Protein AF-A0AAP3A513-F1 (afdb_monomer_lite)

Sequence (82 aa):
PGTTITPLPNQEALDIIVSPQAIIPIGLDLTNAATGGTAALLNYSLMSSRAEFSNGSSDYSQAALEGGININDWMLRSHQFL

Secondary structure (DSSP, 8-state):
---EEEEEGGGTEEEEE--GGG-PPTT--GGG-----EEEEEEEEEEEEEEEETTEEEEEEEEEEEEEEEETTEEEEEEEE-

Structure (mmCIF, N/CA/C/O backbone):
data_AF-A0AAP3A513-F1
#
_entry.id   AF-A0AAP3A513-F1
#
loop_
_atom_site.group_PDB
_atom_site.id
_atom_site.type_symbol
_atom_site.label_atom_id
_atom_site.label_alt_id
_atom_site.label_comp_id
_atom_site.label_asym_id
_atom_site.label_entity_id
_atom_site.label_seq_id
_atom_site.pdbx_PDB_ins_code
_atom_site.Cartn_x
_atom_site.Cartn_y
_atom_site.Cartn_z
_atom_site.occupancy
_atom_site.B_iso_or_equiv
_atom_site.auth_seq_id
_atom_site.auth_comp_id
_atom_site.auth_asym_id
_atom_site.auth_atom_id
_atom_site.pdbx_PDB_model_num
ATOM 1 N N . PRO A 1 1 ? -20.524 12.046 38.033 1.00 61.69 1 PRO A N 1
ATOM 2 C CA . PRO A 1 1 ? -21.803 12.630 38.515 1.00 61.69 1 PRO A CA 1
ATOM 3 C C . PRO A 1 1 ? -22.257 13.751 37.565 1.00 61.69 1 PRO A C 1
ATOM 5 O O . PRO A 1 1 ? -21.453 14.634 37.295 1.00 61.69 1 PRO A O 1
ATOM 8 N N . GLY A 1 2 ? -23.477 13.682 37.013 1.00 80.06 2 GLY A 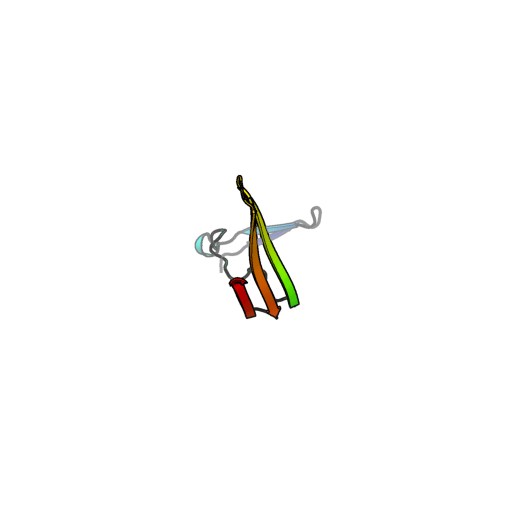N 1
ATOM 9 C CA . GLY A 1 2 ? -23.991 14.683 36.055 1.00 80.06 2 GLY A CA 1
ATOM 10 C C . GLY A 1 2 ? -24.524 14.139 34.723 1.00 80.06 2 GLY A C 1
ATOM 11 O O . GLY A 1 2 ? -24.804 14.932 33.832 1.00 80.06 2 GLY A O 1
ATOM 12 N N . THR A 1 3 ? -24.658 12.817 34.579 1.00 87.88 3 THR A N 1
ATOM 13 C CA . THR A 1 3 ? -25.297 12.194 33.411 1.00 87.88 3 THR A CA 1
ATOM 14 C C . THR A 1 3 ? -26.695 11.714 33.781 1.00 87.88 3 THR A C 1
ATOM 16 O O . THR A 1 3 ? -26.842 10.997 34.772 1.00 87.88 3 THR A O 1
ATOM 19 N N . THR A 1 4 ? -27.694 12.071 32.975 1.00 92.69 4 THR A N 1
ATOM 20 C CA . THR A 1 4 ? -29.073 11.567 33.089 1.00 92.69 4 THR A CA 1
ATOM 21 C C . THR A 1 4 ? -29.376 10.688 31.885 1.00 92.69 4 THR A C 1
ATOM 23 O O . THR A 1 4 ? -29.095 11.089 30.757 1.00 92.69 4 THR A O 1
ATOM 26 N N . ILE A 1 5 ? -29.939 9.502 32.125 1.00 93.31 5 ILE A N 1
ATOM 27 C CA . ILE A 1 5 ? -30.331 8.543 31.085 1.00 93.31 5 ILE A CA 1
ATOM 28 C C . ILE A 1 5 ? -31.831 8.284 31.221 1.00 93.31 5 ILE A C 1
ATOM 30 O O . ILE A 1 5 ? -32.276 7.813 32.269 1.00 93.31 5 ILE A O 1
ATOM 34 N N . THR A 1 6 ? -32.589 8.563 30.163 1.00 96.06 6 THR A N 1
ATOM 35 C CA . THR A 1 6 ? -34.040 8.355 30.106 1.00 96.06 6 THR A CA 1
ATOM 36 C C . THR A 1 6 ? -34.369 7.370 28.983 1.00 96.06 6 THR A C 1
ATOM 38 O O . THR A 1 6 ? -34.130 7.680 27.816 1.00 96.06 6 THR A O 1
ATOM 41 N N . PRO A 1 7 ? -34.909 6.177 29.288 1.00 93.00 7 PRO A N 1
ATOM 42 C CA . PRO A 1 7 ? -35.327 5.242 28.254 1.00 93.00 7 PRO A CA 1
ATOM 43 C C . PRO A 1 7 ? -36.642 5.675 27.598 1.00 93.00 7 PRO A C 1
ATOM 45 O O . PRO A 1 7 ? -37.575 6.087 28.289 1.00 93.00 7 PRO A O 1
ATOM 48 N N . LEU A 1 8 ? -36.738 5.504 26.276 1.00 95.94 8 LEU A N 1
ATOM 49 C CA . LEU A 1 8 ? -37.938 5.733 25.463 1.00 95.94 8 LEU A CA 1
ATOM 50 C C . LEU A 1 8 ? -38.341 4.418 24.756 1.00 95.94 8 LEU A C 1
ATOM 52 O O . LEU A 1 8 ? -38.105 4.255 23.557 1.00 95.94 8 LEU A O 1
ATOM 56 N N . PRO A 1 9 ? -38.922 3.432 25.475 1.00 91.81 9 PRO A N 1
ATOM 57 C CA . PRO A 1 9 ? -39.105 2.070 24.956 1.00 91.81 9 PRO A CA 1
ATOM 58 C C . PRO A 1 9 ? -40.048 1.977 23.755 1.00 91.81 9 PRO A C 1
ATOM 60 O O . PRO A 1 9 ? -39.901 1.098 22.916 1.00 91.81 9 PRO A O 1
ATOM 63 N N . ASN A 1 10 ? -41.003 2.900 23.651 1.00 94.38 10 ASN A N 1
ATOM 64 C CA . ASN A 1 10 ? -41.927 3.009 22.521 1.00 94.38 10 ASN A CA 1
ATOM 65 C C . ASN A 1 10 ? -41.264 3.513 21.225 1.00 94.38 10 ASN A C 1
ATOM 67 O O . ASN A 1 10 ? -41.926 3.550 20.192 1.00 94.38 10 ASN A O 1
ATOM 71 N N . GLN A 1 11 ? -39.997 3.926 21.291 1.00 94.50 11 GLN A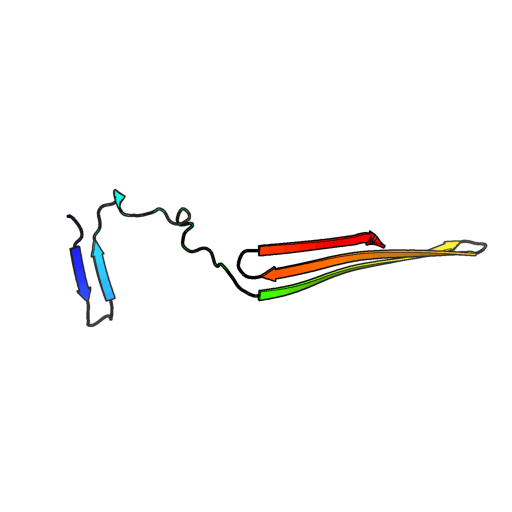 N 1
ATOM 72 C CA . GLN A 1 11 ? -39.205 4.431 20.168 1.00 94.50 11 GLN A CA 1
ATOM 73 C C . GLN A 1 11 ? -37.885 3.665 19.998 1.00 94.50 11 GLN A C 1
ATOM 75 O O . GLN A 1 11 ? -37.074 4.055 19.166 1.00 94.50 11 GLN A O 1
ATOM 80 N N . GLU A 1 12 ? -37.649 2.618 20.800 1.00 92.81 12 GLU A N 1
ATOM 81 C CA . GLU A 1 12 ? -36.367 1.893 20.856 1.00 92.81 12 GLU A CA 1
ATOM 82 C C . GLU A 1 12 ? -35.152 2.830 21.027 1.00 92.81 12 GLU A C 1
ATOM 84 O O . GLU A 1 12 ? -34.072 2.591 20.489 1.00 92.81 12 GLU A O 1
ATOM 89 N N . ALA A 1 13 ? -35.328 3.913 21.793 1.00 94.25 13 ALA A N 1
ATOM 90 C CA . ALA A 1 13 ? -34.343 4.983 21.930 1.00 94.25 13 A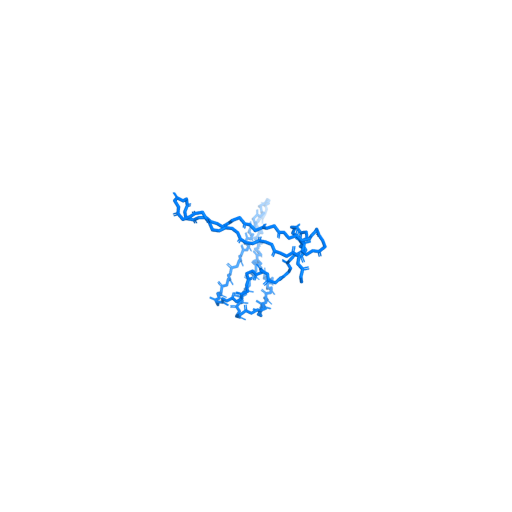LA A CA 1
ATOM 91 C C . ALA A 1 13 ? -33.978 5.276 23.395 1.00 94.25 13 ALA A C 1
ATOM 93 O O . ALA A 1 13 ? -34.701 4.922 24.333 1.00 94.25 13 ALA A O 1
ATOM 94 N N . LEU A 1 14 ? -32.840 5.950 23.584 1.00 93.88 14 LEU A N 1
ATOM 95 C CA . LEU A 1 14 ? -32.354 6.445 24.872 1.00 93.88 14 LEU A CA 1
ATOM 96 C C . LEU A 1 14 ? -32.003 7.930 24.745 1.00 93.88 14 LEU A C 1
ATOM 98 O O . LEU A 1 14 ? -31.178 8.293 23.909 1.00 93.88 14 LEU A O 1
ATOM 102 N N . ASP A 1 15 ? -32.553 8.755 25.632 1.00 94.19 15 ASP A N 1
ATOM 103 C CA . ASP A 1 15 ? -32.118 10.139 25.805 1.00 94.19 15 ASP A CA 1
ATOM 104 C C . ASP A 1 15 ? -31.005 10.192 26.852 1.00 94.19 15 ASP A C 1
ATOM 106 O O . ASP A 1 15 ? -31.180 9.755 27.994 1.00 94.19 15 ASP A O 1
ATOM 110 N N . ILE A 1 16 ? -29.849 10.736 26.468 1.00 91.88 16 ILE A N 1
ATOM 111 C CA . ILE A 1 16 ? -28.668 10.829 27.330 1.00 91.88 16 ILE A CA 1
ATOM 112 C C . ILE A 1 16 ? -28.219 12.289 27.396 1.00 91.88 16 ILE A C 1
ATOM 114 O O . ILE A 1 16 ? -27.787 12.866 26.401 1.00 91.88 16 ILE A O 1
ATOM 118 N N . ILE A 1 17 ? -28.287 12.881 28.588 1.00 91.88 17 ILE A N 1
ATOM 119 C CA . ILE A 1 17 ? -27.822 14.248 28.851 1.00 91.88 17 ILE A CA 1
ATOM 120 C C . ILE A 1 17 ? -26.494 14.161 29.596 1.00 91.88 17 ILE A C 1
ATOM 122 O O . ILE A 1 17 ? -26.429 13.557 30.666 1.00 91.88 17 ILE A O 1
ATOM 126 N N . VAL A 1 18 ? -25.447 14.773 29.039 1.00 90.69 18 VAL A N 1
ATOM 127 C CA . VAL A 1 18 ? -24.085 14.794 29.598 1.00 90.69 18 VAL A CA 1
ATOM 128 C C . VAL A 1 18 ? -23.562 16.220 29.746 1.00 90.69 18 VAL A C 1
ATOM 130 O O . VAL A 1 18 ? -24.038 17.148 29.093 1.00 90.69 18 VAL A O 1
ATOM 133 N N . SER A 1 19 ? -22.539 16.393 30.584 1.00 89.44 19 SER A N 1
ATOM 134 C CA . SER A 1 19 ? -21.799 17.656 30.674 1.00 89.44 19 SER A CA 1
ATOM 135 C C . SER A 1 19 ? -21.099 17.970 29.342 1.00 89.44 19 SER A C 1
ATOM 137 O O . SER A 1 19 ? -20.524 17.053 28.753 1.00 89.44 19 SER A O 1
ATOM 139 N N . PRO A 1 20 ? -21.035 19.237 28.890 1.00 83.81 20 PRO A N 1
ATOM 140 C CA . PRO A 1 20 ? -20.371 19.597 27.633 1.00 83.81 20 PRO A CA 1
ATOM 141 C C . PRO A 1 20 ? -18.903 19.153 27.546 1.00 83.81 20 PRO A C 1
ATOM 143 O O . PRO A 1 20 ? -18.425 18.807 26.474 1.00 83.81 20 PRO A O 1
ATOM 146 N N . GLN A 1 21 ? -18.192 19.105 28.678 1.00 82.31 21 GLN A N 1
ATOM 147 C CA . GLN A 1 21 ? -16.795 18.657 28.755 1.00 82.31 21 GLN A CA 1
ATOM 148 C C . GLN A 1 21 ? -16.622 17.152 28.490 1.00 82.31 21 GLN A C 1
ATOM 150 O O . GLN A 1 21 ? -15.499 16.705 28.284 1.00 82.31 21 GLN A O 1
ATOM 155 N N . ALA A 1 22 ? -17.705 16.368 28.522 1.00 81.62 22 ALA A N 1
ATOM 156 C CA . ALA A 1 22 ? -17.690 14.938 28.220 1.00 81.62 22 ALA A CA 1
ATOM 157 C C . ALA A 1 22 ? -17.907 14.638 26.724 1.00 81.62 22 ALA A C 1
ATOM 159 O O . ALA A 1 22 ? -17.798 13.485 26.315 1.00 81.62 22 ALA A O 1
ATOM 160 N N . ILE A 1 23 ? -18.223 15.653 25.910 1.00 82.75 23 ILE A N 1
ATOM 161 C CA . ILE A 1 23 ? -18.400 15.505 24.464 1.00 82.75 23 ILE A CA 1
ATOM 162 C C . ILE A 1 23 ? -17.029 15.632 23.797 1.00 82.75 23 ILE A C 1
ATOM 164 O O . ILE A 1 23 ? -16.415 16.699 23.816 1.00 82.75 23 ILE A O 1
ATOM 168 N N . ILE A 1 24 ? -16.556 14.549 23.180 1.00 78.81 24 ILE A N 1
ATOM 169 C CA . ILE A 1 24 ? -15.391 14.600 22.292 1.00 78.81 24 ILE A CA 1
ATOM 170 C C . ILE A 1 24 ? -15.856 15.219 20.966 1.00 78.81 24 ILE A C 1
ATOM 172 O O . ILE A 1 24 ? -16.842 14.743 20.396 1.00 78.81 24 ILE A O 1
ATOM 176 N N . PRO A 1 25 ? -15.198 16.275 20.455 1.00 75.50 25 PRO A N 1
ATOM 177 C CA . PRO A 1 25 ? -15.583 16.867 19.183 1.00 75.50 25 PRO A CA 1
ATOM 178 C C . PRO A 1 25 ? -15.477 15.850 18.044 1.00 75.50 25 PRO A C 1
ATOM 180 O O . PRO A 1 25 ? -14.510 15.090 17.945 1.00 75.50 25 PRO A O 1
ATOM 183 N N . ILE A 1 26 ? -16.469 15.867 17.158 1.00 67.88 26 ILE A N 1
ATOM 184 C CA . ILE A 1 26 ? -16.521 15.008 15.974 1.00 67.88 26 ILE A CA 1
ATOM 185 C C . ILE A 1 26 ? -15.261 15.272 15.131 1.00 67.88 26 ILE A C 1
ATOM 187 O O . ILE A 1 26 ? -14.988 16.415 14.769 1.00 67.88 26 ILE A O 1
ATOM 191 N N . GLY A 1 27 ? -14.480 14.223 14.855 1.00 65.00 27 GLY A N 1
ATOM 192 C CA . GLY A 1 27 ? -13.211 14.301 14.113 1.00 65.00 27 GLY A CA 1
ATOM 193 C C . GLY A 1 27 ? -11.933 14.288 14.966 1.00 65.00 27 GLY A C 1
ATOM 194 O O . GLY A 1 27 ? -10.850 14.166 14.404 1.00 65.00 27 GLY A O 1
ATOM 195 N N . LEU A 1 28 ? -12.037 14.365 16.298 1.00 65.75 28 LEU A N 1
ATOM 196 C CA . LEU A 1 28 ? -10.910 14.153 17.227 1.00 65.75 28 LEU A CA 1
ATOM 197 C C . LEU A 1 28 ? -10.849 12.725 17.787 1.00 65.75 28 LEU A C 1
ATOM 199 O O . LEU A 1 28 ? -9.894 12.372 18.479 1.00 65.75 28 LEU A O 1
ATOM 203 N N . ASP A 1 29 ? -11.855 11.906 17.488 1.00 67.75 29 ASP A N 1
ATOM 204 C CA . ASP A 1 29 ? -11.887 10.513 17.905 1.00 67.75 29 ASP A CA 1
ATOM 205 C C . ASP A 1 29 ? -11.074 9.633 16.945 1.00 67.75 29 ASP A C 1
ATOM 207 O O . ASP A 1 29 ? -11.564 9.157 15.922 1.00 67.75 29 ASP A O 1
ATOM 211 N N . LEU A 1 30 ? -9.806 9.425 17.296 1.00 65.62 30 LEU A N 1
ATOM 212 C CA . LEU A 1 30 ? -8.895 8.533 16.579 1.00 65.62 30 LEU A CA 1
ATOM 213 C C . LEU A 1 30 ? -9.080 7.054 16.961 1.00 65.62 30 LEU A C 1
ATOM 215 O O . LEU A 1 30 ? -8.421 6.199 16.372 1.00 65.62 30 LEU A O 1
ATOM 219 N N . THR A 1 31 ? -9.946 6.726 17.931 1.00 68.06 31 THR A N 1
ATOM 220 C CA . THR A 1 31 ? -10.138 5.330 18.368 1.00 68.06 31 THR A CA 1
ATOM 221 C C . THR A 1 31 ? -10.962 4.494 17.394 1.00 68.06 31 THR A C 1
ATOM 223 O O . THR A 1 31 ? -10.859 3.272 17.414 1.00 68.06 31 THR A O 1
ATOM 226 N N . ASN A 1 32 ? -11.711 5.138 16.496 1.00 69.12 32 ASN A N 1
ATOM 227 C CA . ASN A 1 32 ? -12.598 4.487 15.530 1.00 69.12 32 ASN A CA 1
ATOM 228 C C . ASN A 1 32 ? -12.028 4.427 14.101 1.00 69.12 32 ASN A C 1
ATOM 230 O O . ASN A 1 32 ? -12.780 4.363 13.126 1.00 69.12 32 ASN A O 1
ATOM 234 N N . ALA A 1 33 ? -10.702 4.455 13.945 1.00 73.62 33 ALA A N 1
ATOM 235 C CA . ALA A 1 33 ? -10.098 4.169 12.649 1.00 73.62 33 ALA A CA 1
ATOM 236 C C . ALA A 1 33 ? -10.383 2.710 12.255 1.00 73.62 33 ALA A C 1
ATOM 238 O O . ALA A 1 33 ? -10.230 1.801 13.069 1.00 73.62 33 ALA A O 1
ATOM 239 N N . ALA A 1 34 ? -10.781 2.478 11.003 1.00 78.69 34 ALA A N 1
ATOM 240 C CA . ALA A 1 34 ? -10.853 1.124 10.471 1.00 78.69 34 ALA A CA 1
ATOM 241 C C . ALA A 1 34 ? -9.429 0.547 10.417 1.00 78.69 34 ALA A C 1
ATOM 243 O O . ALA A 1 34 ? -8.592 1.030 9.654 1.00 78.69 34 ALA A O 1
ATOM 244 N N . THR A 1 35 ? -9.157 -0.447 11.257 1.00 82.00 35 THR A N 1
ATOM 245 C CA . THR A 1 35 ? -7.864 -1.129 11.366 1.00 82.00 35 THR A CA 1
ATOM 246 C C . THR A 1 35 ? -7.968 -2.563 10.869 1.00 82.00 35 THR A C 1
ATOM 248 O O . THR A 1 35 ? -9.050 -3.157 10.807 1.00 82.00 35 THR A O 1
ATOM 251 N N . GLY A 1 36 ? -6.823 -3.140 10.525 1.00 79.75 36 GLY A N 1
ATOM 252 C CA . GLY A 1 36 ? -6.743 -4.542 10.154 1.00 79.75 36 GLY A CA 1
ATOM 253 C C . GLY A 1 36 ? -7.118 -4.893 8.707 1.00 79.75 36 GLY A C 1
ATOM 254 O O . GLY A 1 36 ? -7.303 -4.047 7.834 1.00 79.75 36 GLY A O 1
ATOM 255 N N . GLY A 1 37 ? -7.224 -6.202 8.461 1.00 89.06 37 GLY A N 1
ATOM 256 C CA . GLY A 1 37 ? -7.485 -6.788 7.145 1.00 89.06 37 GLY A CA 1
ATOM 257 C C . GLY A 1 37 ? -6.230 -7.358 6.480 1.00 89.06 37 GLY A C 1
ATOM 258 O O . GLY A 1 37 ? -5.101 -6.998 6.810 1.00 89.06 37 GLY A O 1
ATOM 259 N N . THR A 1 38 ? -6.435 -8.278 5.536 1.00 95.88 38 THR A N 1
ATOM 260 C CA . THR A 1 38 ? -5.354 -8.873 4.743 1.00 95.88 38 THR A CA 1
ATOM 261 C C . THR A 1 38 ? -5.713 -8.792 3.271 1.00 95.88 38 THR A C 1
ATOM 263 O O . THR A 1 38 ? -6.729 -9.341 2.849 1.00 95.88 38 THR A O 1
ATOM 266 N N . ALA A 1 39 ? -4.885 -8.107 2.487 1.00 96.69 39 ALA A N 1
ATOM 267 C CA . ALA A 1 39 ? -5.102 -7.933 1.056 1.00 96.69 39 ALA A CA 1
ATOM 268 C C . ALA A 1 39 ? -3.775 -7.779 0.311 1.00 96.69 39 ALA A C 1
ATOM 270 O O . ALA A 1 39 ? -2.810 -7.236 0.846 1.00 96.69 39 ALA A O 1
ATOM 271 N N . ALA A 1 40 ? -3.754 -8.206 -0.947 1.00 97.56 40 ALA A N 1
ATOM 272 C CA . ALA A 1 40 ? -2.677 -7.916 -1.886 1.00 97.56 40 ALA A CA 1
ATOM 273 C C . ALA A 1 40 ? -3.167 -6.922 -2.946 1.00 97.56 40 ALA A C 1
ATOM 275 O O . ALA A 1 40 ? -4.354 -6.898 -3.275 1.00 97.56 40 ALA A O 1
ATOM 276 N N . LEU A 1 41 ? -2.254 -6.114 -3.480 1.00 96.56 41 LEU A N 1
ATOM 277 C CA . LEU A 1 41 ? -2.516 -5.164 -4.558 1.00 96.56 41 LEU A CA 1
ATOM 278 C C . LEU A 1 41 ? -1.388 -5.173 -5.589 1.00 96.56 41 LEU A C 1
ATOM 280 O O . LEU A 1 41 ? -0.218 -5.372 -5.257 1.00 96.56 41 LEU A O 1
ATOM 284 N N . LEU A 1 42 ? -1.767 -4.928 -6.839 1.00 97.56 42 LEU A N 1
ATOM 285 C CA . LEU A 1 42 ? -0.861 -4.743 -7.961 1.00 97.56 42 LEU A CA 1
ATOM 286 C C . LEU A 1 42 ? -1.420 -3.631 -8.851 1.00 97.56 42 LEU A C 1
ATOM 288 O O . LEU A 1 42 ? -2.507 -3.774 -9.407 1.00 97.56 42 LEU A O 1
ATOM 292 N N . ASN A 1 43 ? -0.660 -2.553 -8.997 1.00 98.25 43 ASN A N 1
ATOM 293 C CA . ASN A 1 43 ? -0.921 -1.465 -9.929 1.00 98.25 43 ASN A CA 1
ATOM 294 C C . ASN A 1 43 ? 0.166 -1.457 -11.008 1.00 98.25 43 ASN A C 1
ATOM 296 O O . ASN A 1 43 ? 1.324 -1.783 -10.742 1.00 98.25 43 ASN A O 1
ATOM 300 N N . TYR A 1 44 ? -0.201 -1.084 -12.230 1.00 97.56 44 TYR A N 1
ATOM 301 C CA . TYR A 1 44 ? 0.718 -1.071 -13.362 1.00 97.56 44 TYR A CA 1
ATOM 302 C C . TYR A 1 44 ? 0.460 0.128 -14.274 1.00 97.56 44 TYR A C 1
ATOM 304 O O . TYR A 1 44 ? -0.676 0.566 -14.446 1.00 97.56 44 TYR A O 1
ATOM 312 N N . SER A 1 45 ? 1.526 0.631 -14.887 1.00 98.12 45 SER A N 1
ATOM 313 C CA . SER A 1 45 ? 1.483 1.611 -15.968 1.00 98.12 45 SER A CA 1
ATOM 314 C C . SER A 1 45 ? 2.455 1.171 -17.054 1.00 98.12 45 SER A C 1
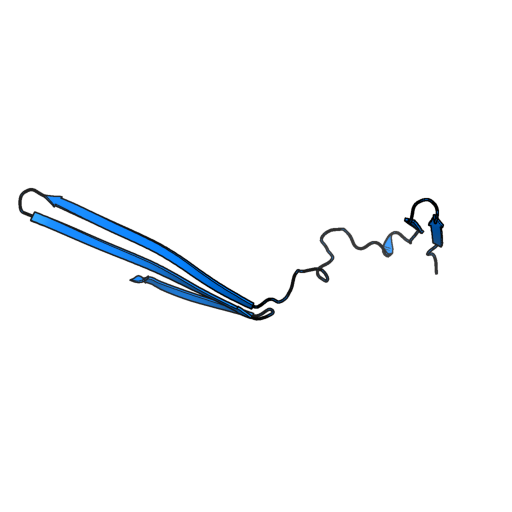ATOM 316 O O . SER A 1 45 ? 3.622 0.915 -16.769 1.00 98.12 45 SER A O 1
ATOM 318 N N . LEU A 1 46 ? 1.970 1.040 -18.287 1.00 97.62 46 LEU A N 1
ATOM 319 C CA . LEU A 1 46 ? 2.761 0.606 -19.437 1.00 97.62 46 LEU A CA 1
ATOM 320 C C . LEU A 1 46 ? 2.723 1.700 -20.497 1.00 97.62 46 LEU A C 1
ATOM 322 O O . LEU A 1 46 ? 1.651 2.204 -20.832 1.00 97.62 46 LEU A O 1
ATOM 326 N N . MET A 1 47 ? 3.884 2.040 -21.047 1.00 97.56 47 MET A N 1
ATOM 327 C CA . MET A 1 47 ? 4.000 2.990 -22.146 1.00 97.56 47 MET A CA 1
ATOM 328 C C . MET A 1 47 ? 4.831 2.371 -23.258 1.00 97.56 47 MET A C 1
ATOM 330 O O . MET A 1 47 ? 5.897 1.819 -23.008 1.00 97.56 47 MET A O 1
ATOM 334 N N . SER A 1 48 ? 4.362 2.504 -24.492 1.00 97.06 48 SER A N 1
ATOM 335 C CA . SER A 1 48 ? 5.124 2.144 -25.680 1.00 97.06 48 SER A CA 1
ATOM 336 C C . SER A 1 48 ? 5.012 3.269 -26.698 1.00 97.06 48 SER A C 1
ATOM 338 O O . SER A 1 48 ? 3.953 3.886 -26.830 1.00 97.06 48 SER A O 1
ATOM 340 N N . SER A 1 49 ? 6.103 3.565 -27.392 1.00 97.00 49 SER A N 1
ATOM 341 C CA . SER A 1 49 ? 6.134 4.545 -28.466 1.00 97.00 49 SER A CA 1
ATOM 342 C C . SER A 1 49 ? 6.954 4.030 -29.639 1.00 97.00 49 SER A C 1
ATOM 344 O O . SER A 1 49 ? 7.990 3.388 -29.474 1.00 97.00 49 SER A O 1
ATOM 346 N N . ARG A 1 50 ? 6.474 4.344 -30.842 1.00 96.94 50 ARG A N 1
ATOM 347 C CA . ARG A 1 50 ? 7.170 4.100 -32.099 1.00 96.94 50 ARG A CA 1
ATOM 348 C C . ARG A 1 50 ? 7.412 5.430 -32.791 1.00 96.94 50 ARG A C 1
ATOM 350 O O . ARG A 1 50 ? 6.486 6.221 -32.956 1.00 96.94 50 ARG A O 1
ATOM 357 N N . ALA A 1 51 ? 8.649 5.656 -33.205 1.00 96.31 51 ALA A N 1
ATOM 358 C CA . ALA A 1 51 ? 9.033 6.777 -34.045 1.00 96.31 51 ALA A CA 1
ATOM 359 C C . ALA A 1 51 ? 9.424 6.256 -35.428 1.00 96.31 51 ALA A C 1
ATOM 361 O O . ALA A 1 51 ? 10.281 5.382 -35.537 1.00 96.31 51 ALA A O 1
ATOM 362 N N . GLU A 1 52 ? 8.822 6.808 -36.477 1.00 97.44 52 GLU A N 1
ATOM 363 C CA . GLU A 1 52 ? 9.151 6.499 -37.871 1.00 97.44 52 GLU A CA 1
ATOM 364 C C . GLU A 1 52 ? 9.844 7.698 -38.521 1.00 97.44 52 GLU A C 1
ATOM 366 O O . GLU A 1 52 ? 9.478 8.851 -38.290 1.00 97.44 52 GLU A O 1
ATOM 371 N N . PHE A 1 53 ? 10.866 7.431 -39.327 1.00 95.44 53 PHE A N 1
ATOM 372 C CA . PHE A 1 53 ? 11.631 8.438 -40.055 1.00 95.44 53 PHE A CA 1
ATOM 373 C C . PHE A 1 53 ? 12.071 7.877 -41.407 1.00 95.44 53 PHE A C 1
ATOM 375 O O . PHE A 1 53 ? 11.992 6.678 -41.663 1.00 95.44 53 PHE A O 1
ATOM 382 N N . SER A 1 54 ? 12.531 8.753 -42.301 1.00 94.62 54 SER A N 1
ATOM 383 C CA . SER A 1 54 ? 12.752 8.440 -43.722 1.00 94.62 54 SER A CA 1
ATOM 384 C C . SER A 1 54 ? 13.584 7.182 -44.002 1.00 94.62 54 SER A C 1
ATOM 386 O O . SER A 1 54 ? 13.401 6.572 -45.049 1.00 94.62 54 SER A O 1
ATOM 388 N N . ASN A 1 55 ? 14.473 6.790 -43.084 1.00 93.56 55 ASN A N 1
ATOM 389 C CA . ASN A 1 55 ? 15.386 5.659 -43.247 1.00 93.56 55 ASN A CA 1
ATOM 390 C C . ASN A 1 55 ? 15.264 4.580 -42.151 1.00 93.56 55 ASN A C 1
ATOM 392 O O . ASN A 1 55 ? 16.180 3.772 -41.999 1.00 93.56 55 ASN A O 1
ATOM 396 N N . GLY A 1 56 ? 14.179 4.561 -41.368 1.00 94.50 56 GLY A N 1
ATOM 397 C CA . GLY A 1 56 ? 13.978 3.528 -40.349 1.00 94.50 56 GLY A CA 1
ATOM 398 C C . GLY A 1 56 ? 12.915 3.849 -39.301 1.00 94.50 56 GLY A C 1
ATOM 399 O O . GLY A 1 56 ? 12.156 4.809 -39.415 1.00 94.50 56 GLY A O 1
ATOM 400 N N . SER A 1 57 ? 12.881 3.023 -38.258 1.00 96.06 57 SER A N 1
ATOM 401 C CA . SER A 1 57 ? 12.000 3.197 -37.106 1.00 96.06 57 SER A CA 1
ATOM 402 C C . SER A 1 57 ? 12.745 2.947 -35.798 1.00 96.06 57 SER A C 1
ATOM 404 O O . SER A 1 57 ? 13.741 2.225 -35.767 1.00 96.06 57 SER A O 1
ATOM 406 N N . SER A 1 58 ? 12.237 3.520 -34.712 1.00 96.38 58 SER A N 1
ATOM 407 C CA . SER A 1 58 ? 12.685 3.268 -33.344 1.00 96.38 58 SER A CA 1
ATOM 408 C C . SER A 1 58 ? 11.486 2.913 -32.475 1.00 96.38 58 SER A C 1
ATOM 410 O O . SER A 1 58 ? 10.459 3.587 -32.548 1.00 96.38 58 SER A O 1
ATOM 412 N N . ASP A 1 59 ? 11.632 1.878 -31.654 1.00 97.19 59 ASP A N 1
ATOM 413 C CA . ASP A 1 59 ? 10.629 1.442 -30.689 1.00 97.19 59 ASP A CA 1
ATOM 414 C C . ASP A 1 59 ? 11.165 1.646 -29.274 1.00 97.19 59 ASP A C 1
ATOM 416 O O . ASP A 1 59 ? 12.312 1.318 -28.966 1.00 97.19 59 ASP A O 1
ATOM 420 N N . TYR A 1 60 ? 10.317 2.169 -28.399 1.00 96.44 60 TYR A N 1
ATOM 421 C CA . TYR A 1 60 ? 10.629 2.389 -26.999 1.00 96.44 60 TYR A CA 1
ATOM 422 C C . TYR A 1 60 ? 9.477 1.903 -26.137 1.00 96.44 60 TYR A C 1
ATOM 424 O O . TYR A 1 60 ? 8.312 2.081 -26.481 1.00 96.44 60 TYR A O 1
ATOM 432 N N . SER A 1 61 ? 9.789 1.251 -25.023 1.00 97.94 61 SER A N 1
ATOM 433 C CA . SER A 1 61 ? 8.785 0.782 -24.074 1.00 97.94 61 SER A CA 1
ATOM 434 C C . SER A 1 61 ? 9.288 0.968 -22.655 1.00 97.94 61 SER A C 1
ATOM 436 O O . SER A 1 61 ? 10.484 0.860 -22.406 1.00 97.94 61 SER A O 1
ATOM 438 N N . GLN A 1 62 ? 8.359 1.261 -21.754 1.00 97.88 62 GLN A N 1
ATOM 439 C CA . GLN A 1 62 ? 8.587 1.373 -20.322 1.00 97.88 62 GLN A CA 1
ATOM 440 C C . GLN A 1 62 ? 7.434 0.732 -19.560 1.00 97.88 62 GLN A C 1
ATOM 442 O O . GLN A 1 62 ? 6.280 0.766 -20.003 1.00 97.88 62 GLN A O 1
ATOM 447 N N . ALA A 1 63 ? 7.741 0.213 -18.380 1.00 97.81 63 ALA A N 1
ATOM 448 C CA . ALA A 1 63 ? 6.760 -0.275 -17.432 1.00 97.81 63 ALA A CA 1
ATOM 449 C C . ALA A 1 63 ? 7.065 0.236 -16.021 1.00 97.81 63 ALA A C 1
ATOM 451 O O . ALA A 1 63 ? 8.192 0.171 -15.542 1.00 97.81 63 ALA A O 1
ATOM 452 N N . ALA A 1 64 ? 6.031 0.698 -15.328 1.00 98.19 64 ALA A N 1
ATOM 453 C CA . ALA A 1 64 ? 6.062 0.955 -13.898 1.00 98.19 64 ALA A CA 1
ATOM 454 C C . ALA A 1 64 ? 5.119 -0.030 -13.208 1.00 98.19 64 ALA A C 1
ATOM 456 O O . ALA A 1 64 ? 3.937 -0.110 -13.549 1.00 98.19 64 ALA A O 1
ATOM 457 N N . LEU A 1 65 ? 5.643 -0.781 -12.245 1.00 98.00 65 LEU A N 1
ATOM 458 C CA . LEU A 1 65 ? 4.897 -1.762 -11.467 1.00 98.00 65 LEU A CA 1
ATOM 459 C C . LEU A 1 65 ? 4.941 -1.372 -9.995 1.00 98.00 65 LEU A C 1
ATOM 461 O O . LEU A 1 65 ? 6.014 -1.142 -9.435 1.00 98.00 65 LEU A O 1
ATOM 465 N N . GLU A 1 66 ? 3.777 -1.344 -9.360 1.00 98.12 66 GLU A N 1
ATOM 466 C CA . GLU A 1 66 ? 3.645 -1.170 -7.921 1.00 98.12 66 GLU A CA 1
ATOM 467 C C . GLU A 1 66 ? 2.928 -2.380 -7.330 1.00 98.12 66 GLU A C 1
ATOM 469 O O . GLU A 1 66 ? 1.761 -2.641 -7.611 1.00 98.12 66 GLU A O 1
ATOM 474 N N . GLY A 1 67 ? 3.646 -3.127 -6.503 1.00 97.94 67 GLY A N 1
ATOM 475 C CA . GLY A 1 67 ? 3.109 -4.244 -5.738 1.00 97.94 67 GLY A CA 1
ATOM 476 C C . GLY A 1 67 ? 2.932 -3.862 -4.277 1.00 97.94 67 GLY A C 1
ATOM 477 O O . GLY A 1 67 ? 3.686 -3.048 -3.736 1.00 97.94 67 GLY A O 1
ATOM 478 N N . GLY A 1 68 ? 1.969 -4.483 -3.606 1.00 97.75 68 GLY A N 1
ATOM 479 C CA . GLY A 1 68 ? 1.810 -4.294 -2.176 1.00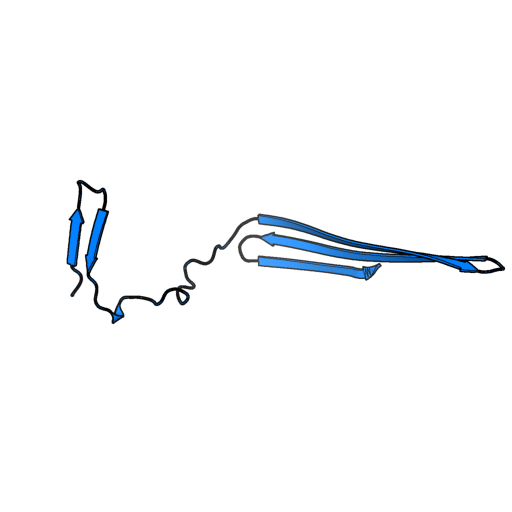 97.75 68 GLY A CA 1
ATOM 480 C C . GLY A 1 68 ? 1.022 -5.389 -1.483 1.00 97.75 68 GLY A C 1
ATOM 481 O O . GLY A 1 68 ? 0.222 -6.106 -2.083 1.00 97.75 68 GLY A O 1
ATOM 482 N N . ILE A 1 69 ? 1.245 -5.474 -0.178 1.00 97.81 69 ILE A N 1
ATOM 483 C CA . ILE A 1 69 ? 0.448 -6.274 0.746 1.00 97.81 69 ILE A CA 1
ATOM 484 C C . ILE A 1 69 ? 0.053 -5.408 1.940 1.00 97.81 69 ILE A C 1
ATOM 486 O O . ILE A 1 69 ? 0.808 -4.530 2.370 1.00 97.81 69 ILE A O 1
ATOM 490 N N . ASN A 1 70 ? -1.146 -5.645 2.452 1.00 96.00 70 ASN A N 1
ATOM 491 C CA . ASN A 1 70 ? -1.636 -5.129 3.722 1.00 96.00 70 ASN A CA 1
ATOM 492 C C . ASN A 1 70 ? -1.890 -6.344 4.616 1.00 96.00 70 ASN A C 1
ATOM 494 O O . ASN A 1 70 ? -2.557 -7.279 4.169 1.00 96.00 70 ASN A O 1
ATOM 498 N N . ILE A 1 71 ? -1.322 -6.359 5.821 1.00 95.94 71 ILE A N 1
ATOM 499 C CA . ILE A 1 71 ? -1.523 -7.419 6.816 1.00 95.94 71 ILE A CA 1
ATOM 500 C C . ILE A 1 71 ? -1.732 -6.751 8.168 1.00 95.94 71 ILE A C 1
ATOM 502 O O . ILE A 1 71 ? -0.798 -6.186 8.739 1.00 95.94 71 ILE A O 1
ATOM 506 N N . ASN A 1 72 ? -2.945 -6.861 8.698 1.00 93.06 72 ASN A N 1
ATOM 507 C CA . ASN A 1 72 ? -3.378 -6.101 9.862 1.00 93.06 72 ASN A CA 1
ATOM 508 C C . ASN A 1 72 ? -3.121 -4.598 9.629 1.00 93.06 72 ASN A C 1
ATOM 510 O O . ASN A 1 72 ? -3.584 -4.047 8.635 1.00 93.06 72 ASN A O 1
ATOM 514 N N . ASP A 1 73 ? -2.330 -3.966 10.493 1.00 91.25 73 ASP A N 1
ATOM 515 C CA . ASP A 1 73 ? -1.972 -2.546 10.389 1.00 91.25 73 ASP A CA 1
ATOM 516 C C . ASP A 1 73 ? -0.646 -2.309 9.646 1.00 91.25 73 ASP A C 1
ATOM 518 O O . ASP A 1 73 ? -0.176 -1.177 9.536 1.00 91.25 73 ASP A O 1
ATOM 522 N N . TRP A 1 74 ? -0.020 -3.373 9.129 1.00 93.88 74 TRP A N 1
ATOM 523 C CA . TRP A 1 74 ? 1.226 -3.284 8.376 1.00 93.88 74 TRP A CA 1
ATOM 524 C C . TRP A 1 74 ? 0.976 -3.156 6.882 1.00 93.88 74 TRP A C 1
ATOM 526 O O . TRP A 1 74 ? 0.178 -3.882 6.284 1.00 93.88 74 TRP A O 1
ATOM 536 N N . MET A 1 75 ? 1.753 -2.268 6.267 1.00 95.31 75 MET A N 1
ATOM 537 C CA . MET A 1 75 ? 1.709 -1.972 4.848 1.00 95.31 75 MET A CA 1
ATOM 538 C C . MET A 1 75 ? 3.101 -2.136 4.240 1.00 95.31 75 MET A C 1
ATOM 540 O O . MET A 1 75 ? 4.032 -1.434 4.629 1.00 95.31 75 MET A O 1
ATOM 544 N N . LEU A 1 76 ? 3.237 -3.027 3.257 1.00 96.94 76 LEU A N 1
ATOM 545 C CA . LEU A 1 76 ? 4.459 -3.151 2.461 1.00 96.94 76 LEU A CA 1
ATOM 546 C C . LEU A 1 76 ? 4.176 -2.762 1.011 1.00 96.94 76 LEU A C 1
ATOM 548 O O . LEU A 1 76 ? 3.159 -3.168 0.440 1.00 96.94 76 LEU A O 1
ATOM 552 N N . ARG A 1 77 ? 5.075 -1.970 0.423 1.00 97.69 77 ARG A N 1
ATOM 553 C CA . ARG A 1 77 ? 4.996 -1.480 -0.957 1.00 97.69 77 ARG A CA 1
ATOM 554 C C . ARG A 1 77 ? 6.322 -1.697 -1.671 1.00 97.69 77 ARG A C 1
ATOM 556 O O . ARG A 1 77 ? 7.383 -1.551 -1.070 1.00 97.69 77 ARG A O 1
ATOM 563 N N . SER A 1 78 ? 6.249 -2.038 -2.949 1.00 97.56 78 SER A N 1
ATOM 564 C CA . SER A 1 78 ? 7.406 -2.193 -3.827 1.00 97.56 78 SER A CA 1
ATOM 565 C C . SER A 1 78 ? 7.146 -1.490 -5.150 1.00 97.56 78 SER A C 1
ATOM 567 O O . SER A 1 78 ? 6.098 -1.720 -5.749 1.00 97.56 78 SER A O 1
ATOM 569 N N . HIS A 1 79 ? 8.121 -0.719 -5.629 1.00 97.62 79 HIS A N 1
ATOM 570 C CA . HIS A 1 79 ? 8.062 -0.032 -6.918 1.00 97.62 79 HIS A CA 1
ATOM 571 C C . HIS A 1 79 ? 9.185 -0.543 -7.818 1.00 97.62 79 HIS A C 1
ATOM 573 O O . HIS A 1 79 ? 10.330 -0.636 -7.376 1.00 97.62 79 HIS A O 1
ATOM 579 N N . GLN A 1 80 ? 8.851 -0.888 -9.057 1.00 97.44 80 GLN A N 1
ATOM 580 C CA . GLN A 1 80 ? 9.796 -1.342 -10.075 1.00 97.44 80 GLN A CA 1
ATOM 581 C C . GLN A 1 80 ? 9.577 -0.536 -11.354 1.00 97.44 80 GLN A C 1
ATOM 583 O O . GLN A 1 80 ? 8.435 -0.362 -11.783 1.00 97.44 80 GLN A O 1
ATOM 588 N N . PHE A 1 81 ? 10.668 -0.071 -11.957 1.00 96.94 81 PHE A N 1
ATOM 589 C CA . PHE A 1 81 ? 10.670 0.644 -13.231 1.00 96.94 81 PHE A CA 1
ATOM 590 C C . PHE A 1 81 ? 11.530 -0.139 -14.221 1.00 96.94 81 PHE A C 1
ATOM 592 O O . PHE A 1 81 ? 12.668 -0.488 -13.899 1.00 96.94 81 PHE A O 1
ATOM 599 N N . LEU A 1 82 ? 10.957 -0.447 -15.380 1.00 92.31 82 LEU A N 1
ATOM 600 C CA . LEU A 1 82 ? 11.522 -1.279 -16.441 1.00 92.31 82 LEU A CA 1
ATOM 601 C C . LEU A 1 82 ? 11.501 -0.513 -17.762 1.00 92.31 82 LEU A C 1
ATOM 603 O O . LEU A 1 82 ? 10.501 0.205 -17.999 1.00 92.31 82 LEU A O 1
#

Foldseek 3Di:
DAWDWDDDVVVRDIDIDHDPVPDDPPPNPPVPPDWFDKDKDKDKDKDKDKDDDPPGIDIDIKMWIKIWIDGTRDIDIDIDID

pLDDT: mean 90.53, std 9.87, range [61.69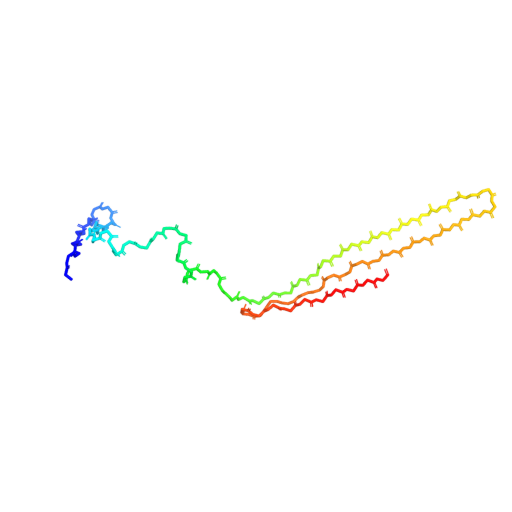, 98.25]

Radius of gyration: 28.5 Å; chains: 1; bounding box: 57×28×82 Å

InterPro domains:
  IPR000015 Outer membrane usher protein [PTHR30451] (1-80)

Organism: Escherichia coli (NCBI:txid562)